Protein AF-A0A7Y7ZIG3-F1 (afdb_monomer_lite)

pLDDT: mean 91.06, std 6.68, range [58.81, 97.88]

InterPro domains:
  IPR054327 Histidine kinase-like, sensor domain [PF22588] (27-111)

Sequence (112 aa):
CISFSRRISAADGSFAGVAAGALRLSYFSELFQRLDIGHESSINLLNVDGQLLARQPRRDQHPLVGTSVADRPNFKRILGERSGSFTARSSLYGTQRMYTSSRVPDLPLIIL

Organism: Pseudomonas putida (NCBI:txid303)

Structure (mmCIF, N/CA/C/O backbone):
data_AF-A0A7Y7ZIG3-F1
#
_entry.id   AF-A0A7Y7ZIG3-F1
#
loop_
_atom_site.group_PDB
_atom_site.id
_atom_site.type_symbol
_atom_site.label_atom_id
_atom_site.label_alt_id
_atom_site.label_comp_id
_atom_site.label_asym_id
_atom_site.label_entity_id
_atom_site.label_seq_id
_atom_site.pdbx_PDB_ins_code
_atom_site.Cartn_x
_atom_site.Cartn_y
_atom_site.Cartn_z
_atom_site.occupancy
_atom_site.B_iso_or_equiv
_atom_site.auth_seq_id
_atom_site.auth_comp_id
_atom_site.auth_asym_id
_atom_site.auth_atom_id
_atom_site.pdbx_PDB_model_num
ATOM 1 N N . CYS A 1 1 ? -5.517 -3.987 -11.026 1.00 82.88 1 CYS A N 1
ATOM 2 C CA . CYS A 1 1 ? -4.149 -4.557 -11.019 1.00 82.88 1 CYS A CA 1
ATOM 3 C C . CYS A 1 1 ? -3.188 -3.460 -10.583 1.00 82.88 1 CYS A C 1
ATOM 5 O O . CYS A 1 1 ? -3.590 -2.304 -10.577 1.00 82.88 1 CYS A O 1
ATOM 7 N N . ILE A 1 2 ? -1.965 -3.813 -10.200 1.00 86.38 2 ILE A N 1
ATOM 8 C CA . ILE A 1 2 ? -0.872 -2.849 -10.032 1.00 86.38 2 ILE A CA 1
ATOM 9 C C . ILE A 1 2 ? 0.036 -3.016 -11.244 1.00 86.38 2 ILE A C 1
ATOM 11 O O . ILE A 1 2 ? 0.522 -4.122 -11.483 1.00 86.38 2 ILE A O 1
ATOM 15 N N . SER A 1 3 ? 0.229 -1.952 -12.015 1.00 89.94 3 SER A N 1
ATOM 16 C CA . SER A 1 3 ? 1.098 -1.962 -13.193 1.00 89.94 3 SER A CA 1
ATOM 17 C C . SER A 1 3 ? 2.443 -1.334 -12.859 1.00 89.94 3 SER A C 1
ATOM 19 O O . SER A 1 3 ? 2.512 -0.367 -12.106 1.00 89.94 3 SER A O 1
ATOM 21 N N . PHE A 1 4 ? 3.506 -1.872 -13.437 1.00 89.44 4 PHE A N 1
ATOM 22 C CA . PHE A 1 4 ? 4.860 -1.350 -13.311 1.00 89.44 4 PHE A CA 1
ATOM 23 C C . PHE A 1 4 ? 5.512 -1.330 -14.684 1.00 89.44 4 PHE A C 1
ATOM 25 O O . PHE A 1 4 ? 5.207 -2.142 -15.560 1.00 89.44 4 PHE A O 1
ATOM 32 N N . SER A 1 5 ? 6.408 -0.372 -14.873 1.00 93.31 5 SER A N 1
ATOM 33 C CA . SER A 1 5 ? 7.155 -0.243 -16.111 1.00 93.31 5 SER A CA 1
ATOM 34 C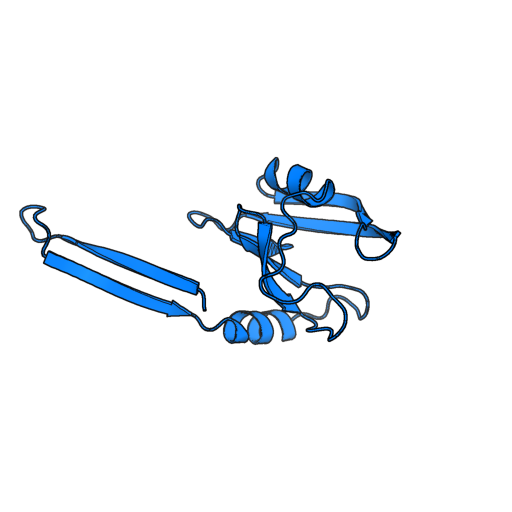 C . SER A 1 5 ? 8.591 0.160 -15.829 1.00 93.31 5 SER A C 1
ATOM 36 O O . SER A 1 5 ? 8.899 0.751 -14.795 1.00 93.31 5 SER A O 1
ATOM 38 N N . ARG A 1 6 ? 9.477 -0.194 -16.754 1.00 93.94 6 ARG A N 1
ATOM 39 C CA . ARG A 1 6 ? 10.892 0.158 -16.729 1.00 93.94 6 ARG A CA 1
ATOM 40 C C . ARG A 1 6 ? 11.300 0.628 -18.119 1.00 93.94 6 ARG A C 1
ATOM 42 O O . ARG A 1 6 ? 11.043 -0.068 -19.103 1.00 93.94 6 ARG A O 1
ATOM 49 N N . ARG A 1 7 ? 11.976 1.779 -18.194 1.00 96.06 7 ARG A N 1
ATOM 50 C CA . ARG A 1 7 ? 12.618 2.249 -19.430 1.00 96.06 7 ARG A CA 1
ATOM 51 C C . ARG A 1 7 ? 13.718 1.273 -19.836 1.00 96.06 7 ARG A C 1
ATOM 53 O O . ARG A 1 7 ? 14.547 0.885 -19.013 1.00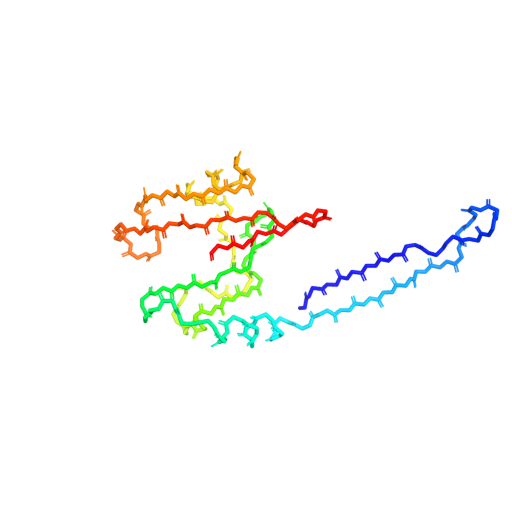 96.06 7 ARG A O 1
ATOM 60 N N . ILE A 1 8 ? 13.742 0.918 -21.110 1.00 97.56 8 ILE A N 1
ATOM 61 C CA . ILE A 1 8 ? 14.859 0.214 -21.728 1.00 97.56 8 ILE A CA 1
ATOM 62 C C . ILE A 1 8 ? 15.757 1.285 -22.351 1.00 97.56 8 ILE A C 1
ATOM 64 O O . ILE A 1 8 ? 15.310 2.073 -23.187 1.00 97.56 8 ILE A O 1
ATOM 68 N N . SER A 1 9 ? 17.003 1.349 -21.890 1.00 97.88 9 SER A N 1
ATOM 69 C CA . SER A 1 9 ? 18.026 2.263 -22.404 1.00 97.88 9 SER A CA 1
ATOM 70 C C . SER A 1 9 ? 18.952 1.500 -23.347 1.00 97.88 9 SER A C 1
ATOM 72 O O . SER A 1 9 ? 19.379 0.397 -23.003 1.00 97.88 9 SER A O 1
ATOM 74 N N . ALA A 1 10 ? 19.267 2.074 -24.507 1.00 97.25 10 ALA A N 1
ATOM 75 C CA . ALA A 1 10 ? 20.345 1.576 -25.358 1.00 97.25 10 ALA A CA 1
ATOM 76 C C . ALA A 1 10 ? 21.720 1.865 -24.725 1.00 97.25 10 ALA 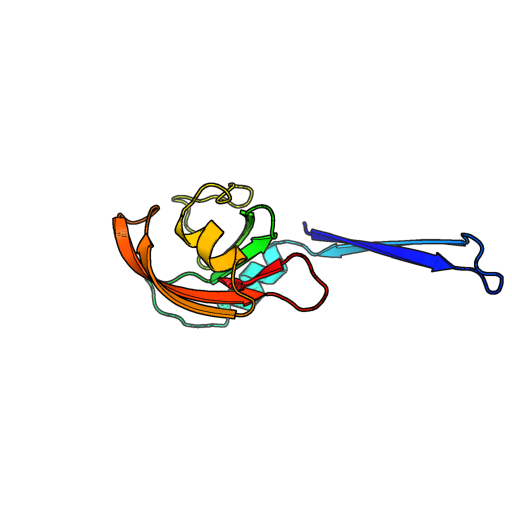A C 1
ATOM 78 O O . ALA A 1 10 ? 21.818 2.589 -23.731 1.00 97.25 10 ALA A O 1
ATOM 79 N N . ALA A 1 11 ? 22.786 1.296 -25.300 1.00 97.25 11 ALA A N 1
ATOM 80 C CA . ALA A 1 11 ? 24.156 1.463 -24.802 1.00 97.25 11 ALA A CA 1
ATOM 81 C C . ALA A 1 11 ? 24.617 2.934 -24.775 1.00 97.25 11 ALA A C 1
ATOM 83 O O . ALA A 1 11 ? 25.417 3.312 -23.926 1.00 97.25 11 ALA A O 1
ATOM 84 N N . ASP A 1 12 ? 24.072 3.765 -25.661 1.00 96.50 12 ASP A N 1
ATOM 85 C CA . ASP A 1 12 ? 24.307 5.211 -25.740 1.00 96.50 12 ASP A CA 1
ATOM 86 C C . ASP A 1 12 ? 23.376 6.039 -24.824 1.00 96.50 12 ASP A C 1
ATOM 88 O O . ASP A 1 12 ? 23.379 7.267 -24.869 1.00 96.50 12 ASP A O 1
ATOM 92 N N . GLY A 1 13 ? 22.546 5.388 -23.999 1.00 96.00 13 GLY A N 1
ATOM 93 C CA . GLY A 1 13 ? 21.565 6.031 -23.118 1.00 96.00 13 GLY A CA 1
ATOM 94 C C . GLY A 1 13 ? 20.259 6.444 -23.810 1.00 96.00 13 GLY A C 1
ATOM 95 O O . GLY A 1 13 ? 19.285 6.810 -23.128 1.00 96.00 13 GLY A O 1
ATOM 96 N N . SER A 1 14 ? 20.175 6.332 -25.139 1.00 97.69 14 SER A N 1
ATOM 97 C CA . SER A 1 14 ? 18.966 6.659 -25.894 1.00 97.69 14 SER A CA 1
ATOM 98 C C . SER A 1 14 ? 17.797 5.736 -25.526 1.00 97.69 14 SER A C 1
ATOM 100 O O . SER A 1 14 ? 17.943 4.706 -24.855 1.0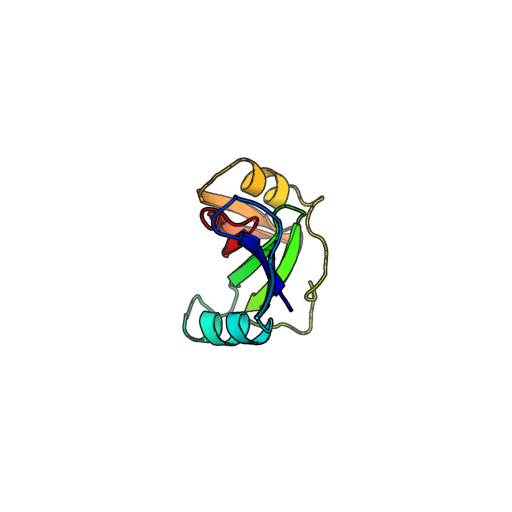0 97.69 14 SER A O 1
ATOM 102 N N . PHE A 1 15 ? 16.583 6.176 -25.856 1.00 97.81 15 PHE A N 1
ATOM 103 C CA . PHE A 1 15 ? 15.369 5.437 -25.523 1.00 97.81 15 PHE A CA 1
ATOM 104 C C . PHE A 1 15 ? 15.214 4.248 -26.469 1.00 97.81 15 PHE A C 1
ATOM 106 O O . PHE A 1 15 ? 15.031 4.440 -27.665 1.00 97.81 15 PHE A O 1
ATOM 113 N N . ALA A 1 16 ? 15.241 3.034 -25.920 1.00 97.56 16 ALA A N 1
ATOM 114 C CA . ALA A 1 16 ? 15.101 1.795 -26.684 1.00 97.56 16 ALA A CA 1
ATOM 115 C C . ALA A 1 16 ? 13.739 1.105 -26.480 1.00 97.56 16 ALA A C 1
ATOM 117 O O . ALA A 1 16 ? 13.452 0.109 -27.137 1.00 97.56 16 ALA A O 1
ATOM 118 N N . GLY A 1 17 ? 12.897 1.607 -25.568 1.00 97.75 17 GLY A N 1
ATOM 119 C CA . GLY A 1 17 ? 11.545 1.093 -25.347 1.00 97.75 17 GLY A CA 1
ATOM 120 C C . GLY A 1 17 ? 11.116 1.050 -23.881 1.00 97.75 17 GLY A C 1
ATOM 121 O O . GLY A 1 17 ? 11.742 1.641 -22.996 1.00 97.75 17 GLY A O 1
ATOM 122 N N . VAL A 1 18 ? 10.028 0.321 -23.622 1.00 97.69 18 VAL A N 1
ATOM 123 C CA . VAL A 1 18 ? 9.445 0.121 -22.288 1.00 97.69 18 VAL A CA 1
ATOM 124 C C . VAL A 1 18 ? 9.210 -1.367 -22.050 1.00 97.69 18 VAL A C 1
ATOM 126 O O . VAL A 1 18 ? 8.543 -2.028 -22.840 1.00 97.69 18 VAL A O 1
ATOM 129 N N . ALA A 1 19 ? 9.712 -1.882 -20.929 1.00 96.88 19 ALA A N 1
ATOM 130 C CA . ALA A 1 19 ? 9.256 -3.148 -20.371 1.00 96.88 19 ALA A CA 1
ATOM 131 C C . ALA A 1 19 ? 8.087 -2.859 -19.425 1.00 96.88 19 ALA A C 1
ATOM 133 O O . ALA A 1 19 ? 8.228 -2.032 -18.523 1.00 96.88 19 ALA A O 1
ATOM 134 N N . ALA A 1 20 ? 6.950 -3.524 -19.614 1.00 95.62 20 ALA A N 1
ATOM 135 C CA . ALA A 1 20 ? 5.764 -3.355 -18.780 1.00 95.62 20 ALA A CA 1
ATOM 136 C C . ALA A 1 20 ? 5.319 -4.693 -18.184 1.00 95.62 20 ALA A C 1
ATOM 138 O O . ALA A 1 20 ? 5.457 -5.745 -18.806 1.00 95.62 20 ALA A O 1
ATOM 139 N N . GLY A 1 21 ? 4.765 -4.637 -16.978 1.00 93.62 21 GLY A N 1
ATOM 140 C CA . GLY A 1 21 ? 4.182 -5.779 -16.291 1.00 93.62 21 GLY A CA 1
ATOM 141 C C . GLY A 1 21 ? 3.002 -5.357 -15.425 1.00 93.62 21 GLY A C 1
ATOM 142 O O . GLY A 1 21 ? 2.830 -4.180 -15.100 1.00 93.62 21 GLY A O 1
ATOM 143 N N . ALA A 1 22 ? 2.168 -6.328 -15.063 1.00 91.94 22 ALA A N 1
ATOM 144 C CA . ALA A 1 22 ? 1.018 -6.102 -14.201 1.00 91.94 22 ALA A CA 1
ATOM 145 C C . ALA A 1 22 ? 0.853 -7.245 -13.199 1.00 91.94 22 ALA A C 1
ATOM 147 O O . ALA A 1 22 ? 0.850 -8.419 -13.563 1.00 91.94 22 ALA A O 1
ATOM 148 N N . LEU A 1 23 ? 0.652 -6.886 -11.934 1.00 90.31 23 LEU A N 1
ATOM 149 C CA . LEU A 1 23 ? 0.282 -7.802 -10.863 1.00 90.31 23 LEU A CA 1
ATOM 150 C C . LEU A 1 23 ? -1.226 -7.734 -10.621 1.00 90.31 23 LEU A C 1
ATOM 152 O O . LEU A 1 23 ? -1.826 -6.661 -10.468 1.00 90.31 23 LEU A O 1
ATOM 156 N N . ARG A 1 24 ? -1.865 -8.903 -10.577 1.00 89.56 24 ARG A N 1
ATOM 157 C CA . ARG A 1 24 ? -3.278 -9.017 -10.201 1.00 89.56 24 ARG A CA 1
ATOM 158 C C . ARG A 1 24 ? -3.423 -8.735 -8.708 1.00 89.56 24 ARG A C 1
ATOM 160 O O . ARG A 1 24 ? -2.601 -9.167 -7.914 1.00 89.56 24 ARG A O 1
ATOM 167 N N . LEU A 1 25 ? -4.495 -8.044 -8.320 1.00 84.88 25 LEU A N 1
ATOM 168 C CA . LEU A 1 25 ? -4.753 -7.745 -6.904 1.00 84.88 25 LEU A CA 1
ATOM 169 C C . LEU A 1 25 ? -5.032 -9.021 -6.090 1.00 84.88 25 LEU A C 1
ATOM 171 O O . LEU A 1 25 ? -4.738 -9.055 -4.899 1.00 84.88 25 LEU A O 1
ATOM 175 N N . SER A 1 26 ? -5.525 -10.082 -6.745 1.00 86.44 26 SER A N 1
ATOM 176 C CA . SER A 1 26 ? -5.737 -11.400 -6.133 1.00 86.44 26 SER A CA 1
ATOM 177 C C . SER A 1 26 ? -4.457 -12.004 -5.558 1.00 86.44 26 SER A C 1
ATOM 179 O O . SER A 1 26 ? -4.530 -12.639 -4.514 1.00 86.44 26 SER A O 1
ATOM 181 N N . TYR A 1 27 ? -3.294 -11.722 -6.158 1.00 90.44 27 TYR A N 1
ATOM 182 C CA . TYR A 1 27 ? -1.996 -12.166 -5.644 1.00 90.44 27 TYR A CA 1
ATOM 183 C C . TYR A 1 27 ? -1.796 -11.758 -4.179 1.00 90.44 27 TYR A C 1
ATOM 185 O O . TYR A 1 27 ? -1.381 -12.564 -3.354 1.00 90.44 27 TYR A O 1
ATOM 193 N N . PHE A 1 28 ? -2.138 -10.513 -3.834 1.00 89.50 28 PHE A N 1
ATOM 194 C CA . PHE A 1 28 ? -1.985 -10.014 -2.469 1.00 89.50 28 PHE A CA 1
ATOM 195 C C . PHE A 1 28 ? -3.013 -10.620 -1.517 1.00 89.50 28 PHE A C 1
ATOM 197 O O . PHE A 1 28 ? -2.665 -10.960 -0.392 1.00 89.50 28 PHE A O 1
ATOM 204 N N . SER A 1 29 ? -4.261 -10.799 -1.959 1.00 83.06 29 SER A N 1
ATOM 205 C CA . SER A 1 29 ? -5.268 -11.490 -1.147 1.00 83.06 29 SER A CA 1
ATOM 206 C C . SER A 1 29 ? -4.835 -12.922 -0.814 1.00 83.06 29 SER A C 1
ATOM 208 O O . SER A 1 29 ? -4.894 -13.307 0.348 1.00 83.06 29 SER A O 1
ATOM 210 N N . GLU A 1 30 ? -4.342 -13.680 -1.794 1.00 89.06 30 GLU A N 1
ATOM 211 C CA . GLU A 1 30 ? -3.836 -15.049 -1.602 1.00 89.06 30 GLU A CA 1
ATOM 212 C C . GLU A 1 30 ? -2.572 -15.090 -0.733 1.00 89.06 30 GLU A C 1
ATOM 214 O O . GLU A 1 30 ? -2.415 -15.985 0.098 1.00 89.06 30 GLU A O 1
ATOM 219 N N . LEU A 1 31 ? -1.678 -14.108 -0.887 1.00 90.88 31 LEU A N 1
ATOM 220 C CA . LEU A 1 31 ? -0.489 -13.976 -0.049 1.00 90.88 31 LEU A CA 1
ATOM 221 C C . LEU A 1 31 ? -0.868 -13.750 1.420 1.00 90.88 31 LEU A C 1
ATOM 223 O O . LEU A 1 31 ? -0.349 -14.430 2.303 1.00 90.88 31 LEU A O 1
ATOM 227 N N . PHE A 1 32 ? -1.790 -12.822 1.680 1.00 90.38 32 PHE A N 1
ATOM 228 C CA . PHE A 1 32 ? -2.212 -12.462 3.034 1.00 90.38 32 PHE A CA 1
ATOM 229 C C . PHE A 1 32 ? -3.088 -13.530 3.695 1.00 90.38 32 PHE A C 1
ATOM 231 O O . PHE A 1 32 ? -3.082 -13.636 4.915 1.00 90.38 32 PHE A O 1
ATOM 238 N N . GLN A 1 33 ? -3.808 -14.351 2.921 1.00 87.88 33 GLN A N 1
ATOM 239 C CA . GLN A 1 33 ? -4.615 -15.468 3.439 1.00 87.88 33 GLN A CA 1
ATOM 240 C C . GLN A 1 33 ? -3.807 -16.506 4.217 1.00 87.88 33 GLN A C 1
ATOM 242 O O . GLN A 1 33 ? -4.372 -17.242 5.018 1.00 87.88 33 GLN A O 1
ATOM 247 N N . ARG A 1 34 ? -2.493 -16.569 3.989 1.00 88.12 34 ARG A N 1
ATOM 248 C CA . ARG A 1 34 ? -1.592 -17.511 4.663 1.00 88.12 34 ARG A CA 1
ATOM 249 C C . ARG A 1 34 ? -1.233 -17.087 6.089 1.00 88.12 34 ARG A C 1
ATOM 251 O O . ARG A 1 34 ? -0.579 -17.852 6.788 1.00 88.12 34 ARG A O 1
ATOM 258 N N . LEU A 1 35 ? -1.617 -15.879 6.500 1.00 87.81 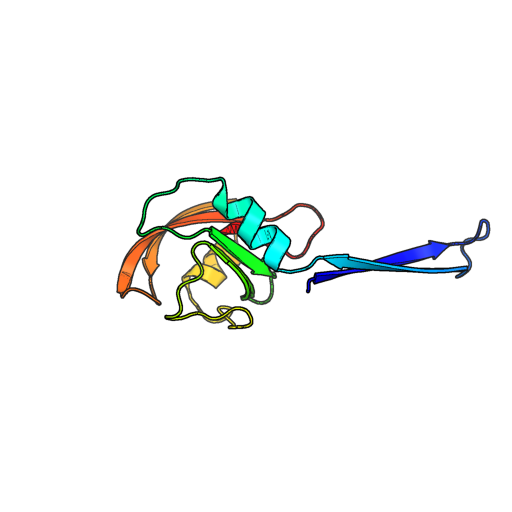35 LEU A N 1
ATOM 259 C CA . LEU A 1 35 ? -1.364 -15.337 7.830 1.00 87.81 35 LEU A CA 1
ATOM 260 C C . LEU A 1 35 ? -2.649 -15.392 8.659 1.00 87.81 35 LEU A C 1
ATOM 262 O O . LEU A 1 35 ? -3.662 -14.810 8.271 1.00 87.81 35 LEU A O 1
ATOM 266 N N . ASP A 1 36 ? -2.588 -16.040 9.822 1.00 86.44 36 ASP A N 1
ATOM 267 C CA . ASP A 1 36 ? -3.632 -15.924 10.838 1.00 86.44 36 ASP A CA 1
ATOM 268 C C . ASP A 1 36 ? -3.311 -14.748 11.767 1.00 86.44 36 ASP A C 1
ATOM 270 O O . ASP A 1 36 ? -2.289 -14.728 12.452 1.00 86.44 36 ASP A O 1
ATOM 274 N N . ILE A 1 37 ? -4.182 -13.743 11.748 1.00 87.75 37 ILE A N 1
ATOM 275 C CA . ILE A 1 37 ? -4.078 -12.525 12.563 1.00 87.75 37 ILE A CA 1
ATOM 276 C C . ILE A 1 37 ? -5.320 -12.315 13.442 1.00 87.75 37 ILE A C 1
ATOM 278 O O . ILE A 1 37 ? -5.532 -11.226 13.984 1.00 87.75 37 ILE A O 1
ATOM 282 N N . GLY A 1 38 ? -6.155 -13.350 13.577 1.00 86.75 38 GLY A N 1
ATOM 283 C CA . GLY A 1 38 ? -7.424 -13.300 14.290 1.00 86.75 38 GLY A CA 1
ATOM 284 C C . GLY A 1 38 ? -8.588 -12.763 13.451 1.00 86.75 38 GLY A C 1
ATOM 285 O O . GLY A 1 38 ? -8.430 -11.938 12.549 1.00 86.75 38 GLY A O 1
ATOM 286 N N . HIS A 1 39 ? -9.796 -13.226 13.785 1.00 83.12 39 HIS A N 1
ATOM 287 C CA . HIS A 1 39 ? -11.017 -13.022 12.994 1.00 83.12 39 HIS A CA 1
ATOM 288 C C . HIS A 1 39 ? -11.382 -11.550 12.764 1.00 83.12 39 HIS A C 1
ATOM 290 O O . HIS A 1 39 ? -11.872 -11.184 11.695 1.00 83.12 39 HIS A O 1
ATOM 296 N N . GLU A 1 40 ? -11.130 -10.703 13.762 1.00 85.2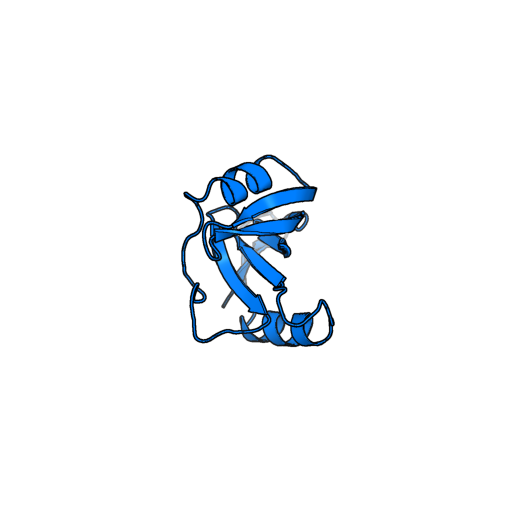5 40 GLU A N 1
ATOM 297 C CA . GLU A 1 40 ? -11.498 -9.291 13.724 1.00 85.25 40 GLU A CA 1
ATOM 298 C C . GLU A 1 40 ? -10.440 -8.398 13.088 1.00 85.25 40 GLU A C 1
ATOM 300 O O . GLU A 1 40 ? -10.688 -7.204 12.930 1.00 85.25 40 GLU A O 1
ATOM 305 N N . SER A 1 41 ? -9.282 -8.938 12.715 1.00 88.69 41 SER A N 1
ATOM 306 C CA . SER A 1 41 ? -8.166 -8.186 12.146 1.00 88.69 41 SER A CA 1
ATOM 307 C C . SER A 1 41 ? -8.215 -8.151 10.617 1.00 88.69 41 SER A C 1
ATOM 309 O O . SER A 1 41 ? -8.984 -8.860 9.968 1.00 88.69 41 SER A O 1
ATOM 311 N N . SER A 1 42 ? -7.405 -7.279 10.019 1.00 91.19 42 SER A N 1
ATOM 312 C CA . SER A 1 42 ? -7.278 -7.200 8.565 1.00 91.19 42 SER A CA 1
ATOM 313 C C . SER A 1 42 ? -5.887 -6.747 8.160 1.00 91.19 42 SER A C 1
ATOM 315 O O . SER A 1 42 ? -5.390 -5.811 8.778 1.00 91.19 42 SER A O 1
ATOM 317 N N . ILE A 1 43 ? -5.351 -7.324 7.087 1.00 93.44 43 ILE A N 1
ATOM 318 C CA . ILE A 1 43 ? -4.179 -6.827 6.358 1.00 93.44 43 ILE A CA 1
ATOM 319 C C . ILE A 1 43 ? -4.672 -6.043 5.147 1.00 93.44 43 ILE A C 1
ATOM 321 O O . ILE A 1 43 ? -5.553 -6.501 4.415 1.00 93.44 43 ILE A O 1
ATOM 325 N N . ASN A 1 44 ? -4.105 -4.868 4.923 1.00 93.38 44 ASN A N 1
ATOM 326 C CA . ASN A 1 44 ? -4.445 -3.943 3.861 1.00 93.38 44 ASN A CA 1
ATOM 327 C C . ASN A 1 44 ? -3.169 -3.545 3.121 1.00 93.38 44 ASN A C 1
ATOM 329 O O . ASN A 1 44 ? -2.144 -3.236 3.724 1.00 93.38 44 ASN A O 1
ATOM 333 N N . LEU A 1 45 ? -3.261 -3.509 1.798 1.00 94.44 45 LEU A N 1
ATOM 334 C CA . LEU A 1 45 ? -2.275 -2.875 0.939 1.00 94.44 45 LEU A CA 1
ATOM 335 C C . LEU A 1 45 ? -2.862 -1.554 0.454 1.00 94.44 45 LEU A C 1
ATOM 337 O O . LEU A 1 45 ? -3.921 -1.542 -0.177 1.00 94.44 45 LEU A O 1
ATOM 341 N N . LEU A 1 46 ? -2.168 -0.461 0.734 1.00 95.06 46 LEU A N 1
ATOM 342 C CA . LEU A 1 46 ? -2.536 0.900 0.357 1.00 95.06 46 LEU A CA 1
ATOM 343 C C . LEU A 1 46 ? -1.434 1.500 -0.520 1.00 95.06 46 LEU A C 1
ATOM 345 O O . LEU A 1 46 ? -0.265 1.150 -0.354 1.00 95.06 46 LEU A O 1
ATOM 349 N N . ASN A 1 47 ? -1.774 2.422 -1.420 1.00 94.94 47 ASN A N 1
ATOM 350 C CA . ASN A 1 47 ? -0.768 3.343 -1.959 1.00 94.94 47 ASN A CA 1
ATOM 351 C C . ASN A 1 47 ? -0.606 4.574 -1.043 1.00 94.94 47 ASN A C 1
ATOM 353 O O . ASN A 1 47 ? -1.407 4.801 -0.132 1.00 94.94 47 ASN A O 1
ATOM 357 N N . VAL A 1 48 ? 0.434 5.376 -1.281 1.00 95.31 48 VAL A N 1
ATOM 358 C CA . VAL A 1 48 ? 0.699 6.613 -0.512 1.00 95.31 48 VAL A CA 1
ATOM 359 C C . VAL A 1 48 ? -0.372 7.695 -0.690 1.00 95.31 48 VAL A C 1
ATOM 361 O O . VAL A 1 48 ? -0.495 8.558 0.174 1.00 95.31 48 VAL A O 1
ATOM 364 N N . ASP A 1 49 ? -1.189 7.604 -1.742 1.00 95.38 49 ASP A N 1
ATOM 365 C CA . ASP A 1 49 ? -2.347 8.480 -1.972 1.00 95.38 49 ASP A CA 1
ATOM 366 C C . ASP A 1 49 ? -3.586 8.041 -1.168 1.00 95.38 49 ASP A C 1
ATOM 368 O O . ASP A 1 49 ? -4.625 8.694 -1.203 1.00 95.38 49 ASP A O 1
ATOM 372 N N . GLY A 1 50 ? -3.501 6.926 -0.435 1.00 95.12 50 GLY A N 1
ATOM 373 C CA . GLY A 1 50 ? -4.570 6.421 0.422 1.00 95.12 50 GLY A CA 1
ATOM 374 C C . GLY A 1 50 ? -5.607 5.562 -0.291 1.00 95.12 50 GLY A C 1
ATOM 375 O O . GLY A 1 50 ? -6.678 5.329 0.259 1.00 95.12 50 GLY A O 1
ATOM 376 N N . GLN A 1 51 ? -5.334 5.059 -1.489 1.00 95.06 51 GLN A N 1
ATOM 377 C CA . GLN A 1 51 ? -6.206 4.111 -2.172 1.00 95.06 51 GLN A CA 1
ATOM 378 C C . GLN A 1 51 ? -5.978 2.684 -1.661 1.00 95.06 51 GLN A C 1
ATOM 380 O O . GLN A 1 51 ? -4.852 2.185 -1.653 1.00 95.06 51 GLN A O 1
ATOM 385 N N . LEU A 1 52 ? -7.058 1.997 -1.277 1.00 93.62 52 LEU A N 1
ATOM 386 C CA . LEU A 1 52 ? -7.021 0.584 -0.891 1.00 93.62 52 LEU A CA 1
ATOM 387 C C . LEU A 1 52 ? -6.851 -0.314 -2.120 1.00 93.62 52 LEU A C 1
ATOM 389 O O . LEU A 1 52 ? -7.755 -0.417 -2.944 1.00 93.62 52 LEU A O 1
ATOM 393 N N . LEU A 1 53 ? -5.717 -1.000 -2.225 1.00 92.12 53 LEU A N 1
ATOM 394 C CA . LEU A 1 53 ? -5.382 -1.868 -3.357 1.00 92.12 53 LEU A CA 1
ATOM 395 C C . LEU A 1 53 ? -5.740 -3.331 -3.095 1.00 92.12 53 LEU A C 1
ATOM 397 O O . LEU A 1 53 ? -6.199 -4.029 -3.996 1.00 92.12 53 LEU A O 1
ATOM 401 N N . ALA A 1 54 ? -5.539 -3.809 -1.870 1.00 91.44 54 ALA A N 1
ATOM 402 C CA . ALA A 1 54 ? -5.915 -5.159 -1.470 1.00 91.44 54 ALA A CA 1
ATOM 403 C C . ALA A 1 54 ? -6.258 -5.204 0.016 1.00 91.44 54 ALA A C 1
ATOM 405 O O . ALA A 1 54 ? -5.788 -4.381 0.800 1.00 91.44 54 ALA A O 1
ATOM 406 N N . ARG A 1 55 ? -7.076 -6.184 0.396 1.00 90.31 55 ARG A N 1
ATOM 407 C CA . ARG A 1 55 ? -7.492 -6.413 1.778 1.00 90.31 55 ARG A CA 1
ATOM 408 C C . ARG A 1 55 ? -7.726 -7.898 2.027 1.00 90.31 55 ARG A C 1
ATOM 410 O O . ARG A 1 55 ? -8.285 -8.577 1.164 1.00 90.31 55 ARG A O 1
ATOM 417 N N . GLN A 1 56 ? -7.348 -8.368 3.210 1.00 90.50 56 GLN A N 1
ATOM 418 C CA . GLN A 1 56 ? -7.657 -9.701 3.715 1.00 90.50 56 GLN A CA 1
ATOM 419 C C . GLN A 1 56 ? -8.044 -9.619 5.205 1.00 90.50 56 GLN A C 1
ATOM 421 O O . GLN A 1 56 ? -7.281 -9.034 5.968 1.00 90.50 56 GLN A O 1
ATOM 426 N N . PRO A 1 57 ? -9.193 -10.176 5.637 1.00 88.50 57 PRO A N 1
ATOM 427 C CA . PRO A 1 57 ? -10.220 -10.803 4.809 1.00 88.50 57 PRO A CA 1
ATOM 428 C C . PRO A 1 57 ? -10.925 -9.801 3.892 1.00 88.50 57 PRO A C 1
ATOM 430 O O . PRO A 1 57 ? -11.179 -8.652 4.272 1.00 88.50 57 PRO A O 1
ATOM 433 N N . ARG A 1 58 ? -11.272 -10.251 2.679 1.00 80.00 58 ARG A N 1
ATOM 434 C CA . ARG A 1 58 ? -12.272 -9.559 1.859 1.00 80.00 58 ARG A CA 1
ATOM 435 C C . ARG A 1 58 ? -13.600 -9.668 2.603 1.00 80.00 58 ARG A C 1
ATOM 437 O O . ARG A 1 58 ? -14.141 -10.758 2.723 1.00 80.00 58 ARG A O 1
ATOM 444 N N . ARG A 1 59 ? -14.076 -8.554 3.154 1.00 74.81 59 ARG A N 1
ATOM 445 C CA . ARG A 1 59 ? -15.423 -8.452 3.715 1.00 74.81 59 ARG A CA 1
ATOM 446 C C . ARG A 1 59 ? -16.286 -7.715 2.697 1.00 74.81 59 ARG A C 1
ATOM 448 O O . ARG A 1 59 ? -15.845 -6.713 2.137 1.00 74.81 59 ARG A O 1
ATOM 455 N N . ASP A 1 60 ? -17.496 -8.214 2.475 1.00 64.62 60 ASP A N 1
ATOM 456 C CA . ASP A 1 60 ? -18.474 -7.590 1.570 1.00 64.62 60 ASP A CA 1
ATOM 457 C C . ASP A 1 60 ? -18.941 -6.226 2.107 1.00 64.62 60 ASP A C 1
ATOM 459 O O . ASP A 1 60 ? -19.391 -5.353 1.369 1.00 64.62 60 ASP A O 1
ATOM 463 N N . GLN A 1 61 ? -18.752 -6.016 3.411 1.00 58.81 61 GLN A N 1
ATOM 464 C CA . GLN A 1 61 ? -18.948 -4.753 4.100 1.00 58.81 61 GLN A CA 1
ATOM 465 C C . GLN A 1 61 ? -17.619 -3.978 4.149 1.00 58.81 61 GLN A C 1
ATOM 467 O O . GLN A 1 61 ? -16.624 -4.458 4.687 1.00 58.81 61 GLN A O 1
ATOM 472 N N . HIS A 1 62 ? -17.653 -2.795 3.531 1.00 67.62 62 HIS A N 1
ATOM 473 C CA . HIS A 1 62 ? -16.693 -1.686 3.419 1.00 67.62 62 HIS A CA 1
ATOM 474 C C . HIS A 1 62 ? -15.384 -1.718 4.253 1.00 67.62 62 HIS A C 1
ATOM 476 O O . HIS A 1 62 ? -15.381 -2.110 5.419 1.00 67.62 62 HIS A O 1
ATOM 482 N N . PRO A 1 63 ? -14.286 -1.104 3.751 1.00 70.50 63 PRO A N 1
ATOM 483 C CA . PRO A 1 63 ? -14.153 -0.427 2.461 1.00 70.50 63 PRO A CA 1
ATOM 484 C C . PRO A 1 63 ? -13.784 -1.390 1.327 1.00 70.50 63 PRO A C 1
ATOM 486 O O . PRO A 1 63 ? -12.959 -2.288 1.491 1.00 70.50 63 PRO A O 1
ATOM 489 N N . LEU A 1 64 ? -14.390 -1.162 0.161 1.00 81.12 64 LEU A N 1
ATOM 490 C CA . LEU A 1 64 ? -14.100 -1.899 -1.066 1.00 81.12 64 LEU A CA 1
ATOM 491 C C . LEU A 1 64 ? -12.705 -1.535 -1.589 1.00 81.12 64 LEU A C 1
ATOM 493 O O . LEU A 1 64 ? -12.232 -0.411 -1.399 1.00 81.12 64 LEU A O 1
ATOM 497 N N . VAL A 1 65 ? -12.066 -2.464 -2.298 1.00 88.12 65 VAL A N 1
ATOM 498 C CA . VAL A 1 65 ? -10.858 -2.159 -3.078 1.00 88.12 65 VAL A CA 1
ATOM 499 C C . VAL A 1 65 ? -11.155 -0.988 -4.022 1.00 88.12 65 VAL A C 1
ATOM 501 O O . VAL A 1 65 ? -12.199 -0.957 -4.667 1.00 88.12 65 VAL A O 1
ATOM 504 N N . GLY A 1 66 ? -10.251 -0.012 -4.069 1.00 88.56 66 GLY A N 1
ATOM 505 C CA . GLY A 1 66 ? -10.407 1.256 -4.779 1.00 88.56 66 GLY A CA 1
ATOM 506 C C . GLY A 1 66 ? -10.886 2.417 -3.903 1.00 88.56 66 GLY A C 1
ATOM 507 O O . GLY A 1 66 ? -10.729 3.564 -4.311 1.00 88.56 66 GLY A O 1
ATOM 508 N N . THR A 1 67 ? -11.409 2.153 -2.699 1.00 91.75 67 THR A N 1
ATOM 509 C CA . THR A 1 67 ? -11.842 3.209 -1.768 1.00 91.75 67 THR A CA 1
ATOM 510 C C . THR A 1 67 ? -10.651 4.039 -1.297 1.00 91.75 67 THR A C 1
ATOM 512 O O . THR A 1 67 ? -9.613 3.484 -0.927 1.00 91.75 67 THR A O 1
ATOM 515 N N . SER A 1 68 ? -10.828 5.360 -1.250 1.00 93.75 68 SER A N 1
ATOM 516 C CA . SER A 1 68 ? -9.851 6.266 -0.651 1.00 93.75 68 SER A CA 1
ATOM 517 C C . SER A 1 68 ? -10.017 6.349 0.868 1.00 93.75 68 SER A C 1
ATOM 519 O O . SER A 1 68 ? -11.123 6.435 1.408 1.00 93.75 68 SER A O 1
ATOM 521 N N . VAL A 1 69 ? -8.886 6.341 1.563 1.00 93.94 69 VAL A N 1
ATOM 522 C CA . VAL A 1 69 ? -8.753 6.598 2.996 1.00 93.94 69 VAL A CA 1
ATOM 523 C C . VAL A 1 69 ? -7.855 7.802 3.284 1.00 93.94 69 VAL A C 1
ATOM 525 O O . VAL A 1 69 ? -7.530 8.031 4.448 1.00 93.94 69 VAL A O 1
ATOM 528 N N . ALA A 1 70 ? -7.492 8.576 2.255 1.00 95.50 70 ALA A N 1
ATOM 529 C CA . ALA A 1 70 ? -6.561 9.705 2.335 1.00 95.50 70 ALA A CA 1
ATOM 530 C C . ALA A 1 70 ? -6.921 10.709 3.443 1.00 95.50 70 ALA A C 1
ATOM 532 O O . ALA A 1 70 ? -6.062 11.188 4.184 1.00 95.50 70 ALA A O 1
ATOM 533 N N . ASP A 1 71 ? -8.216 10.974 3.614 1.00 94.38 71 ASP A N 1
ATOM 534 C CA . ASP A 1 71 ? -8.708 11.951 4.583 1.00 94.38 71 ASP A CA 1
ATOM 535 C C . ASP A 1 71 ? -8.801 11.424 6.016 1.00 94.38 71 ASP A C 1
ATOM 537 O O . ASP A 1 71 ? -9.023 12.199 6.950 1.00 94.38 71 ASP A O 1
ATOM 541 N N . ARG A 1 72 ? -8.605 10.116 6.229 1.00 93.25 72 ARG A N 1
ATOM 542 C CA . ARG A 1 72 ? -8.738 9.514 7.557 1.00 93.25 72 ARG A CA 1
ATOM 543 C C . ARG A 1 72 ? -7.568 9.942 8.454 1.00 93.25 72 ARG A C 1
ATOM 545 O O . ARG A 1 72 ? -6.415 9.761 8.062 1.00 93.25 72 ARG A O 1
ATOM 552 N N . PRO A 1 73 ? -7.823 10.394 9.699 1.00 94.00 73 PRO A N 1
ATOM 553 C CA . PRO A 1 73 ? -6.765 10.830 10.615 1.00 94.00 73 PRO A CA 1
ATOM 554 C C . PRO A 1 73 ? -5.666 9.781 10.836 1.00 94.00 73 PRO A C 1
ATOM 556 O O . PRO A 1 73 ? -4.481 10.101 10.797 1.00 94.00 73 PRO A O 1
ATOM 559 N N . ASN A 1 74 ? -6.051 8.508 10.989 1.00 95.00 74 ASN A N 1
ATOM 560 C CA . ASN A 1 74 ? -5.090 7.420 11.189 1.00 95.00 74 ASN A CA 1
ATOM 561 C C . ASN A 1 74 ? -4.227 7.167 9.942 1.00 95.00 74 ASN A C 1
ATOM 563 O O . ASN A 1 74 ? -3.066 6.806 10.088 1.00 95.00 74 ASN A O 1
ATOM 567 N N . PHE A 1 75 ? -4.754 7.391 8.731 1.00 95.75 75 PHE A N 1
ATOM 568 C CA . PHE A 1 75 ? -3.958 7.277 7.506 1.00 95.75 75 PHE A CA 1
ATOM 569 C C . PHE A 1 75 ? -2.925 8.403 7.412 1.00 95.75 75 PHE A C 1
ATOM 571 O O . PHE A 1 75 ? -1.753 8.133 7.174 1.00 95.75 75 PHE A O 1
ATOM 578 N N . LYS A 1 76 ? -3.326 9.651 7.692 1.00 95.06 76 LYS A N 1
ATOM 579 C CA . LYS A 1 76 ? -2.405 10.802 7.731 1.00 95.06 76 LYS A CA 1
ATOM 580 C C . LYS A 1 76 ? -1.272 10.597 8.738 1.00 95.06 76 LYS A C 1
ATOM 582 O O . LYS A 1 76 ? -0.131 10.940 8.449 1.00 95.06 76 LYS A O 1
ATOM 587 N N . ARG A 1 77 ? -1.570 9.982 9.889 1.00 94.25 77 ARG A N 1
ATOM 588 C CA . ARG A 1 77 ? -0.555 9.580 10.872 1.00 94.25 77 ARG A CA 1
ATOM 589 C C . ARG A 1 77 ? 0.408 8.531 10.313 1.00 94.25 77 ARG A C 1
ATOM 591 O O . ARG A 1 77 ? 1.611 8.740 10.381 1.00 94.25 77 ARG A O 1
ATOM 598 N N . ILE A 1 78 ? -0.113 7.449 9.728 1.00 95.25 78 ILE A N 1
ATOM 599 C CA . ILE A 1 78 ? 0.700 6.391 9.097 1.00 95.25 78 ILE A CA 1
ATOM 600 C C . ILE A 1 78 ? 1.603 6.974 8.006 1.00 95.25 78 ILE A C 1
ATOM 602 O O . ILE A 1 78 ? 2.766 6.600 7.900 1.00 95.25 78 ILE A O 1
ATOM 606 N N . LEU A 1 79 ? 1.102 7.934 7.226 1.00 94.44 79 LEU A N 1
ATOM 607 C CA . LEU A 1 79 ? 1.882 8.600 6.189 1.00 94.44 79 LEU A CA 1
ATOM 608 C C . LEU A 1 79 ? 3.058 9.409 6.764 1.00 94.44 79 LEU A C 1
ATOM 610 O O . LEU A 1 79 ? 4.045 9.601 6.066 1.00 94.44 79 LEU A O 1
ATOM 614 N N . GLY A 1 80 ? 3.007 9.853 8.020 1.00 91.00 80 GLY A N 1
ATOM 615 C CA . GLY A 1 80 ? 4.124 10.540 8.677 1.00 91.00 80 GLY A CA 1
ATOM 616 C C . GLY A 1 80 ? 5.276 9.619 9.095 1.00 91.00 80 GLY A C 1
ATOM 617 O O . GLY A 1 80 ? 6.380 10.098 9.343 1.00 91.00 80 GLY A O 1
ATOM 618 N N . GLU A 1 81 ? 5.051 8.305 9.146 1.00 90.06 81 GLU A N 1
ATOM 619 C CA . GLU A 1 81 ? 6.001 7.320 9.667 1.00 90.06 81 GLU A CA 1
ATOM 620 C C . GLU A 1 81 ? 6.469 6.363 8.546 1.00 90.06 81 GLU A C 1
ATOM 622 O O . GLU A 1 81 ? 5.771 6.114 7.558 1.00 90.06 81 GLU A O 1
ATOM 627 N N . ARG A 1 82 ? 7.700 5.834 8.646 1.00 89.06 82 ARG A N 1
ATOM 628 C CA . ARG A 1 82 ? 8.176 4.775 7.725 1.00 89.06 82 ARG A CA 1
ATOM 629 C C . ARG A 1 82 ? 7.651 3.401 8.125 1.00 89.06 82 ARG A C 1
ATOM 631 O O . ARG A 1 82 ? 7.348 2.584 7.262 1.00 89.06 82 ARG A O 1
ATOM 638 N N . SER A 1 83 ? 7.565 3.165 9.423 1.00 94.75 83 SER A N 1
ATOM 639 C CA . SER A 1 83 ? 7.026 1.961 10.036 1.00 94.75 83 SER A CA 1
ATOM 640 C C . SER A 1 83 ? 6.733 2.257 11.497 1.00 94.75 83 SER A C 1
ATOM 642 O O . SER A 1 83 ? 7.455 3.043 12.111 1.00 94.75 83 SER A O 1
ATOM 644 N N . GLY A 1 84 ? 5.736 1.602 12.072 1.00 95.62 84 GLY A N 1
ATOM 645 C CA . GLY A 1 84 ? 5.368 1.851 13.459 1.00 95.62 84 GLY A CA 1
ATOM 646 C C . GLY A 1 84 ? 4.096 1.130 13.856 1.00 95.62 84 GLY A C 1
ATOM 647 O O . GLY A 1 84 ? 3.416 0.530 13.020 1.00 95.62 84 GLY A O 1
ATOM 648 N N . SER A 1 85 ? 3.782 1.183 15.147 1.00 96.44 85 SER A N 1
ATOM 649 C CA . SER A 1 85 ? 2.509 0.702 15.673 1.00 96.44 85 SER A CA 1
ATOM 650 C C . SER A 1 85 ? 1.905 1.711 16.634 1.00 96.44 85 SER A C 1
ATOM 652 O O . SER A 1 85 ? 2.618 2.346 17.408 1.00 96.44 85 SER A O 1
ATOM 654 N N . PHE A 1 86 ? 0.585 1.852 16.600 1.00 96.38 86 PHE A N 1
ATOM 655 C CA . PHE A 1 86 ? -0.146 2.704 17.530 1.00 96.38 86 PHE A CA 1
ATOM 656 C C . PHE A 1 86 ? -1.581 2.215 17.716 1.00 96.38 86 PHE A C 1
ATOM 658 O O . PHE A 1 86 ? -2.171 1.598 16.829 1.00 96.38 86 PHE A O 1
ATOM 665 N N . THR A 1 87 ? -2.172 2.549 18.859 1.00 96.75 87 THR A N 1
ATOM 666 C CA . THR A 1 87 ? -3.592 2.301 19.126 1.00 96.75 87 THR A CA 1
ATOM 667 C C . THR A 1 87 ? -4.385 3.581 18.908 1.00 96.75 87 THR A C 1
ATOM 669 O O . THR A 1 87 ? -4.048 4.632 19.451 1.00 96.75 87 THR A O 1
ATOM 672 N N . ALA A 1 88 ? -5.452 3.503 18.117 1.00 95.44 88 ALA A N 1
ATOM 673 C CA . ALA A 1 88 ? -6.346 4.628 17.860 1.00 95.44 88 ALA A CA 1
ATOM 674 C C . ALA A 1 88 ? -7.779 4.158 17.596 1.00 95.44 88 ALA A C 1
ATOM 676 O O . ALA A 1 88 ? -8.031 3.001 17.252 1.00 95.44 88 ALA A O 1
ATOM 677 N N . ARG A 1 89 ? -8.748 5.069 17.724 1.00 94.94 89 ARG A N 1
ATOM 678 C CA . ARG A 1 89 ? -10.139 4.784 17.353 1.00 94.94 89 ARG A CA 1
ATOM 679 C C . ARG A 1 89 ? -10.241 4.604 15.839 1.00 94.94 89 ARG A C 1
ATOM 681 O O . ARG A 1 89 ? -9.718 5.410 15.072 1.00 94.94 89 ARG A O 1
ATOM 688 N N . SER A 1 90 ? -10.896 3.539 15.394 1.00 90.25 90 SER A N 1
ATOM 689 C CA . SER A 1 90 ? -11.160 3.300 13.980 1.00 90.25 90 SER A CA 1
ATOM 690 C C . SER A 1 90 ? -12.323 4.145 13.488 1.00 90.25 90 SER A C 1
ATOM 692 O O . SER A 1 90 ? -13.404 4.095 14.065 1.00 90.25 90 SER A O 1
ATOM 694 N N . SER A 1 91 ? -12.132 4.866 12.381 1.00 86.38 91 SER A N 1
ATOM 695 C CA . SER A 1 91 ? -13.243 5.535 11.694 1.00 86.38 91 SER A CA 1
ATOM 696 C C . SER A 1 91 ? -14.186 4.555 10.993 1.00 86.38 91 SER A C 1
ATOM 698 O O . SER A 1 91 ? -15.299 4.933 10.659 1.00 86.38 91 SER A O 1
ATOM 700 N N . LEU A 1 92 ? -13.750 3.309 10.775 1.00 82.88 92 LEU A N 1
ATOM 701 C CA . LEU A 1 92 ? -14.570 2.267 10.162 1.00 82.88 92 LEU A CA 1
ATOM 702 C C . LEU A 1 92 ? -15.431 1.536 11.198 1.00 82.88 92 LEU A C 1
ATOM 704 O O . LEU A 1 92 ? -16.608 1.312 10.959 1.00 82.88 92 LEU A O 1
ATOM 708 N N . TYR A 1 93 ? -14.837 1.168 12.337 1.00 83.69 93 TYR A N 1
ATOM 709 C CA . TYR A 1 93 ? -15.495 0.327 13.347 1.00 83.69 93 TYR A CA 1
ATOM 710 C C . TYR A 1 93 ? -15.985 1.092 14.580 1.00 83.69 93 TYR A C 1
ATOM 712 O O . TYR A 1 93 ? -16.671 0.524 15.419 1.00 83.69 93 TYR A O 1
ATOM 720 N N . GLY A 1 94 ? -15.578 2.350 14.762 1.00 87.81 94 GLY A N 1
ATOM 721 C CA . GLY A 1 94 ? -15.900 3.134 15.957 1.00 87.81 94 GLY A CA 1
ATOM 722 C C . GLY A 1 94 ? -15.217 2.659 17.247 1.00 87.81 94 GLY A C 1
ATOM 723 O O . GLY A 1 94 ? -15.348 3.312 18.274 1.00 87.81 94 GLY A O 1
ATOM 724 N N . THR A 1 95 ? -14.456 1.568 17.230 1.00 91.25 95 THR A N 1
ATOM 725 C CA . THR A 1 95 ? -13.769 1.005 18.403 1.00 91.25 95 THR A CA 1
ATOM 726 C C . THR A 1 95 ? -12.268 1.300 18.380 1.00 91.25 95 THR A C 1
ATOM 728 O O . THR A 1 95 ? -11.718 1.695 17.346 1.00 91.25 95 THR A O 1
ATOM 731 N N . GLN A 1 96 ? -11.585 1.153 19.521 1.00 94.56 96 GLN A N 1
ATOM 732 C CA . GLN A 1 96 ? -10.120 1.203 19.550 1.00 94.56 96 GLN A CA 1
ATOM 733 C C . GLN A 1 96 ? -9.533 -0.002 18.817 1.00 94.56 96 GLN A C 1
ATOM 735 O O . GLN A 1 96 ? -9.975 -1.132 19.004 1.00 94.56 96 GLN A O 1
ATOM 740 N N . ARG A 1 97 ? -8.528 0.258 17.980 1.00 93.31 97 ARG A N 1
ATOM 741 C CA . ARG A 1 97 ? -7.792 -0.759 17.234 1.00 93.31 97 ARG A CA 1
ATOM 742 C C . ARG A 1 97 ? -6.304 -0.455 17.265 1.00 93.31 97 ARG A C 1
ATOM 744 O O . ARG A 1 97 ? -5.913 0.713 17.240 1.00 93.31 97 ARG A O 1
ATOM 751 N N . MET A 1 98 ? -5.503 -1.512 17.293 1.00 94.88 98 MET A N 1
ATOM 752 C CA . MET A 1 98 ? -4.072 -1.424 17.043 1.00 94.88 98 MET A CA 1
ATOM 753 C C . MET A 1 98 ? -3.833 -1.391 15.532 1.00 94.88 98 MET A C 1
ATOM 755 O O . MET A 1 98 ? -4.423 -2.178 14.791 1.00 94.88 98 MET A O 1
ATOM 759 N N . TYR A 1 99 ? -2.998 -0.458 15.092 1.00 95.19 99 TYR A N 1
ATOM 760 C CA . TYR A 1 99 ? -2.516 -0.329 13.725 1.00 95.19 99 TYR A CA 1
ATOM 761 C C . TYR A 1 99 ? -1.026 -0.622 13.735 1.00 95.19 99 TYR A C 1
ATOM 763 O O . TYR A 1 99 ? -0.307 -0.031 14.539 1.00 95.19 99 TYR A O 1
ATOM 771 N N . THR A 1 100 ? -0.571 -1.483 12.834 1.00 96.06 100 THR A N 1
ATOM 772 C CA . THR A 1 100 ? 0.847 -1.741 12.587 1.00 96.06 100 THR A CA 1
ATOM 773 C C . THR A 1 100 ? 1.084 -1.493 11.114 1.00 96.06 100 THR A C 1
ATOM 775 O O . THR A 1 100 ? 0.405 -2.075 10.281 1.00 96.06 100 THR A O 1
ATOM 778 N N . SER A 1 101 ? 2.007 -0.595 10.788 1.00 96.56 101 SER A N 1
ATOM 779 C CA . SER A 1 101 ? 2.230 -0.182 9.407 1.00 96.56 101 SER A CA 1
ATOM 780 C C . SER A 1 101 ? 3.695 -0.247 9.020 1.00 96.56 101 SER A C 1
ATOM 782 O O . SER A 1 101 ? 4.580 -0.078 9.864 1.00 96.56 101 SER A O 1
ATOM 784 N N . SER A 1 102 ? 3.945 -0.481 7.735 1.00 96.38 102 SER A N 1
ATOM 785 C CA . SER A 1 102 ? 5.280 -0.431 7.144 1.00 96.38 102 SER A CA 1
ATOM 786 C C . SER A 1 102 ? 5.216 0.033 5.691 1.00 96.38 102 SER A C 1
ATOM 788 O O . SER A 1 102 ? 4.373 -0.429 4.918 1.00 96.38 102 SER A O 1
ATOM 790 N N . ARG A 1 103 ? 6.113 0.946 5.308 1.00 95.38 103 ARG A N 1
ATOM 791 C CA . ARG A 1 103 ? 6.321 1.351 3.915 1.00 95.38 103 ARG A CA 1
ATOM 792 C C . ARG A 1 103 ? 7.146 0.306 3.180 1.00 95.38 103 ARG A C 1
ATOM 794 O O . ARG A 1 103 ? 8.175 -0.147 3.677 1.00 95.38 103 ARG A O 1
ATOM 801 N N . VAL A 1 104 ? 6.734 -0.018 1.961 1.00 92.50 104 VAL A N 1
ATOM 802 C CA . VAL A 1 104 ? 7.528 -0.872 1.077 1.00 92.50 104 VAL A CA 1
ATOM 803 C C . VAL A 1 104 ? 8.698 -0.046 0.525 1.00 92.50 104 VAL A C 1
ATOM 805 O O . VAL A 1 104 ? 8.457 1.034 -0.020 1.00 92.50 104 VAL A O 1
ATOM 808 N N . PRO A 1 105 ? 9.957 -0.497 0.670 1.00 91.00 105 PRO A N 1
ATOM 809 C CA . PRO A 1 105 ? 11.105 0.208 0.109 1.00 91.00 105 PRO A CA 1
ATOM 810 C C . PRO A 1 105 ? 10.945 0.445 -1.396 1.00 91.00 105 PRO A C 1
ATOM 812 O O . PRO A 1 105 ? 10.443 -0.422 -2.110 1.00 91.00 105 PRO A O 1
ATOM 815 N N . ASP A 1 106 ? 11.343 1.634 -1.849 1.00 89.50 106 ASP A N 1
ATOM 816 C CA . ASP A 1 106 ? 11.373 2.056 -3.259 1.00 89.50 106 ASP A CA 1
ATOM 817 C C . ASP A 1 106 ? 10.033 2.005 -4.013 1.00 89.50 106 ASP A C 1
ATOM 819 O O . ASP A 1 106 ? 9.982 2.246 -5.220 1.00 89.50 106 ASP A O 1
ATOM 823 N N . LEU A 1 107 ? 8.928 1.748 -3.308 1.00 90.75 107 LEU A N 1
ATOM 824 C CA . LEU A 1 107 ? 7.588 1.683 -3.873 1.00 90.75 107 LEU A CA 1
ATOM 825 C C . LEU A 1 107 ? 6.635 2.609 -3.106 1.00 90.75 107 LEU A C 1
ATOM 827 O O . LEU A 1 107 ? 6.711 2.710 -1.881 1.00 90.75 107 LEU A O 1
ATOM 831 N N . PRO A 1 108 ? 5.678 3.257 -3.791 1.00 92.81 108 PRO A N 1
ATOM 832 C CA . PRO A 1 108 ? 4.666 4.099 -3.158 1.00 92.81 108 PRO A CA 1
ATOM 833 C C . PRO A 1 108 ? 3.561 3.247 -2.503 1.00 92.81 108 PRO A C 1
ATOM 835 O O . PRO A 1 108 ? 2.374 3.467 -2.746 1.00 92.81 108 PRO A O 1
ATOM 838 N N . LEU A 1 109 ? 3.945 2.255 -1.692 1.00 94.50 109 LEU A N 1
ATOM 839 C CA . LEU A 1 109 ? 3.061 1.259 -1.089 1.00 94.50 109 LEU A CA 1
ATOM 840 C C . LEU A 1 109 ? 3.237 1.182 0.431 1.00 94.50 109 LEU A C 1
ATOM 842 O O . LEU A 1 109 ? 4.340 1.318 0.964 1.00 94.50 109 LEU A O 1
ATOM 846 N N . ILE A 1 110 ? 2.130 0.917 1.119 1.00 96.31 110 ILE A N 1
ATOM 847 C CA . ILE A 1 110 ? 2.036 0.787 2.573 1.00 96.31 110 ILE A CA 1
ATOM 848 C C . ILE A 1 110 ? 1.292 -0.511 2.893 1.00 96.31 110 ILE A C 1
ATOM 850 O O . ILE A 1 110 ? 0.220 -0.770 2.340 1.00 96.31 110 ILE A O 1
ATOM 854 N N . ILE A 1 111 ? 1.852 -1.307 3.802 1.00 95.44 111 ILE A N 1
ATOM 855 C CA . ILE A 1 111 ? 1.183 -2.453 4.426 1.00 95.44 111 ILE A CA 1
ATOM 856 C C . ILE A 1 111 ? 0.619 -2.003 5.774 1.00 95.44 111 ILE A C 1
ATOM 858 O O . ILE A 1 111 ? 1.340 -1.351 6.534 1.00 95.44 111 ILE A O 1
ATOM 862 N N . LEU A 1 112 ? -0.649 -2.333 6.040 1.00 93.50 112 LEU A N 1
ATOM 863 C CA . LEU A 1 112 ? -1.396 -1.973 7.251 1.00 93.50 112 LEU A CA 1
ATOM 864 C C . LEU A 1 112 ? -2.241 -3.123 7.805 1.00 93.50 112 LEU A C 1
ATOM 866 O O . LEU A 1 112 ? -3.103 -3.616 7.043 1.00 93.50 112 LEU A O 1
#

Radius of gyration: 16.82 Å; chains: 1; bounding box: 43×30×46 Å

Secondary structure (DSSP, 8-state):
-EEEEEEEEPTTS-EEEEEEEEE-HHHHHHHHTT----TT--EEEEETT-BEEEEES--SSSPPTT-B-TT-HHHHHHHH-SEEEEEEE-TTTSSEEEEEEEEPTTSSEEE-

Foldseek 3Di:
DDKDKDFDADPVRDGPDIDIDDDDLVVVQVVCVVDDPDDPDKKFKAFLQQFTSHMPPPDPDDDDHRDGPNPPPVSVVLSVDQWDKDWDQDPRPRHIDIDTKHDDPPGRMMID